Protein AF-A0A317PT31-F1 (afdb_monomer)

Organism: NCBI:txid451513

Solvent-accessible surface area (backbone atoms only — not comparable to full-atom values): 3083 Å² total; per-residue (Å²): 133,61,73,92,74,50,92,77,92,81,87,85,76,91,75,86,80,78,87,52,64,56,99,85,74,54,46,55,65,59,55,50,52,62,63,46,71,61,70,75,79,122

InterPro domains:
  IPR004647 Fe-S hydro-lyase, tartrate dehydratase beta-type, catalytic domain [PF05683] (1-31)
  IPR036660 Fe-S hydro-lyase, tartrate dehydratase beta-type, catalytic domain superfamily [G3DSA:3.20.130.10] (1-31)
  IPR036660 Fe-S hydro-lyase, tartrate dehydratase beta-type, catalytic domain superfamily [SSF117457] (1-30)
  IPR051208 Class-I Fumarase/Tartrate Dehydratase [PTHR30389] (1-33)

Foldseek 3Di:
DCVVNDDDDDDDDPDDDDDQADPVGDGPVVVVVVVCVCVPVD

Sequence (42 aa):
ELGMEAIWKIEVEDFPAFILVDDKGNDFFQQITSKCNNCGMK

Mean predicted aligned error: 6.74 Å

Radius of gyration: 17.89 Å; Cα contacts (8 Å, |Δi|>4): 8; chains: 1; bounding box: 38×23×44 Å

Secondary structure (DSSP, 8-state):
--GGGS------SS------B-TTS-BHHHHHHHHHTTTT--

pLDDT: mean 89.02, std 11.68, range [55.0, 98.25]

Structure (mmCIF, N/CA/C/O backbone):
data_AF-A0A317PT31-F1
#
_entry.id   AF-A0A317PT31-F1
#
loop_
_atom_site.group_PDB
_atom_site.id
_atom_site.type_symbol
_atom_site.label_atom_id
_atom_site.label_alt_id
_atom_site.label_comp_id
_atom_site.label_asym_id
_atom_site.label_entity_id
_atom_site.label_seq_id
_atom_site.pdbx_PDB_ins_code
_atom_site.Cartn_x
_atom_site.Cartn_y
_atom_site.Cartn_z
_atom_site.occupancy
_atom_site.B_iso_or_equiv
_atom_site.auth_seq_id
_atom_site.auth_comp_id
_atom_site.auth_asym_id
_atom_site.auth_atom_id
_atom_site.pdbx_PDB_model_num
ATOM 1 N N . GLU A 1 1 ? 24.903 9.318 -3.293 1.00 79.19 1 GLU A N 1
ATOM 2 C CA . GLU A 1 1 ? 23.950 8.826 -4.311 1.00 79.19 1 GLU A CA 1
ATOM 3 C C . GLU A 1 1 ? 22.912 7.950 -3.621 1.00 79.19 1 GLU A C 1
ATOM 5 O O . GLU A 1 1 ? 23.287 7.293 -2.659 1.00 79.19 1 GLU A O 1
ATOM 10 N N . LEU A 1 2 ? 21.641 7.977 -4.044 1.00 88.31 2 LEU A N 1
ATOM 11 C CA . LEU A 1 2 ? 20.540 7.256 -3.372 1.00 88.31 2 LEU A CA 1
ATOM 12 C C . LEU A 1 2 ? 20.492 5.753 -3.706 1.00 88.31 2 LEU A C 1
ATOM 14 O O . LEU A 1 2 ? 19.820 4.993 -3.019 1.00 88.31 2 LEU A O 1
ATOM 18 N N . GLY A 1 3 ? 21.212 5.300 -4.740 1.00 93.56 3 GLY A N 1
ATOM 19 C CA . GLY A 1 3 ? 21.295 3.881 -5.097 1.00 93.56 3 GLY A CA 1
ATOM 20 C C . GLY A 1 3 ? 19.912 3.243 -5.268 1.00 93.56 3 GLY A C 1
ATOM 21 O O . GLY A 1 3 ? 19.124 3.679 -6.104 1.00 93.56 3 GLY A O 1
ATOM 22 N N . MET A 1 4 ? 19.612 2.229 -4.451 1.00 94.00 4 MET A N 1
ATOM 23 C CA . MET A 1 4 ? 18.327 1.515 -4.461 1.00 94.00 4 MET A CA 1
ATOM 24 C C . MET A 1 4 ? 17.136 2.383 -4.019 1.00 94.00 4 MET A C 1
ATOM 26 O O . MET A 1 4 ? 16.007 2.087 -4.392 1.00 94.00 4 MET A O 1
ATOM 30 N N . GLU A 1 5 ? 17.378 3.467 -3.280 1.00 95.81 5 GLU A N 1
ATOM 31 C CA . GLU A 1 5 ? 16.350 4.391 -2.779 1.00 95.81 5 GLU A CA 1
ATOM 32 C C . GLU A 1 5 ? 15.982 5.491 -3.795 1.00 95.81 5 GLU A C 1
ATOM 34 O O . GLU A 1 5 ? 15.194 6.386 -3.489 1.00 95.8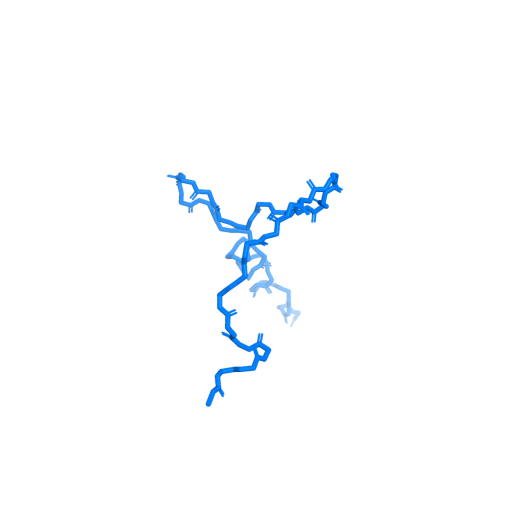1 5 GLU A O 1
ATOM 39 N N . ALA A 1 6 ? 16.563 5.474 -5.002 1.00 96.62 6 ALA A N 1
ATOM 40 C CA . ALA A 1 6 ? 16.211 6.423 -6.055 1.00 96.62 6 ALA A CA 1
ATOM 41 C C . ALA A 1 6 ? 14.749 6.254 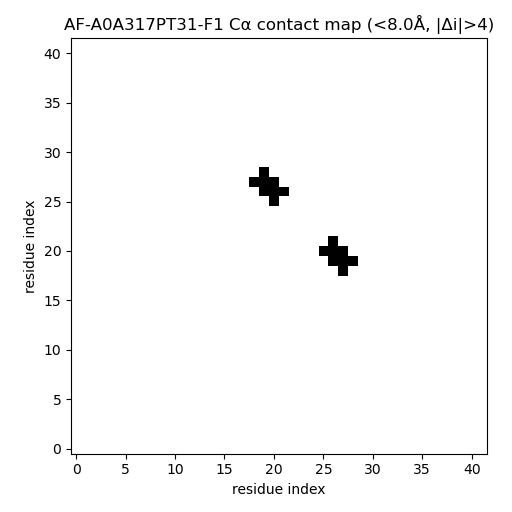-6.531 1.00 96.62 6 ALA A C 1
ATOM 43 O O . ALA A 1 6 ? 14.115 5.222 -6.322 1.00 96.62 6 ALA A O 1
ATOM 44 N N . ILE A 1 7 ? 14.204 7.278 -7.195 1.00 94.38 7 ILE A N 1
ATOM 45 C CA . ILE A 1 7 ? 12.864 7.220 -7.798 1.00 94.38 7 ILE A CA 1
ATOM 46 C C . ILE A 1 7 ? 12.961 6.494 -9.141 1.00 94.38 7 ILE A C 1
ATOM 48 O O . ILE A 1 7 ? 13.672 6.944 -10.040 1.00 94.38 7 ILE A O 1
ATOM 52 N N . TRP A 1 8 ? 12.201 5.410 -9.29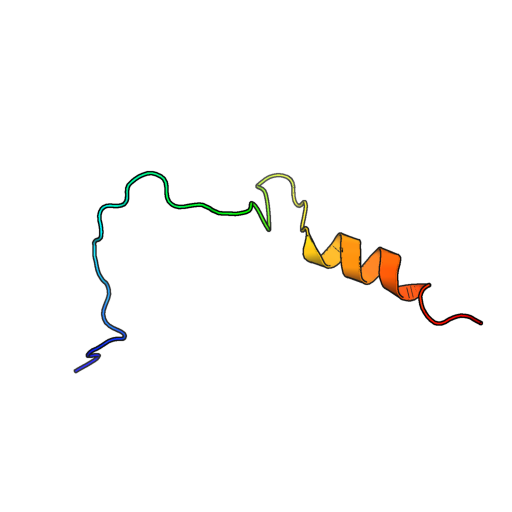1 1.00 95.12 8 TRP A N 1
ATOM 53 C CA . TRP A 1 8 ? 12.185 4.592 -10.502 1.00 95.12 8 TRP A CA 1
ATOM 54 C C . TRP A 1 8 ? 10.825 4.659 -11.189 1.00 95.12 8 TRP A C 1
ATOM 56 O O . TRP A 1 8 ? 9.782 4.542 -10.545 1.00 95.12 8 TRP A O 1
ATOM 66 N N . LYS A 1 9 ? 10.836 4.804 -12.516 1.00 96.75 9 LYS A N 1
ATOM 67 C CA . LYS A 1 9 ? 9.657 4.557 -13.347 1.00 96.75 9 LYS A CA 1
ATOM 68 C C . LYS A 1 9 ? 9.686 3.094 -13.778 1.00 96.75 9 LYS A C 1
ATOM 70 O O . LYS A 1 9 ? 10.631 2.684 -14.447 1.00 96.75 9 LYS A O 1
ATOM 75 N N . ILE A 1 10 ? 8.655 2.343 -13.412 1.00 96.62 10 ILE A N 1
ATOM 76 C CA . ILE A 1 10 ? 8.487 0.940 -13.796 1.00 96.62 10 ILE A CA 1
ATOM 77 C C . ILE A 1 10 ? 7.164 0.748 -14.531 1.00 96.62 10 ILE A C 1
ATOM 79 O O . ILE A 1 10 ? 6.196 1.469 -14.286 1.00 96.62 10 ILE A O 1
ATOM 83 N N . GLU A 1 11 ? 7.140 -0.233 -15.423 1.00 98.06 11 GLU A N 1
ATOM 84 C CA . GLU A 1 11 ? 5.930 -0.750 -16.058 1.00 98.06 11 GLU A CA 1
ATOM 85 C C . GLU A 1 11 ? 5.662 -2.135 -15.469 1.00 98.06 11 GLU A C 1
ATOM 87 O O . GLU A 1 11 ? 6.597 -2.899 -15.225 1.00 98.06 11 GLU A O 1
ATOM 92 N N . VAL A 1 12 ? 4.398 -2.428 -15.174 1.00 97.31 12 VAL A N 1
ATOM 93 C CA . VAL A 1 12 ? 3.982 -3.678 -14.529 1.00 97.31 12 VAL A CA 1
ATOM 94 C C . VAL A 1 12 ? 2.818 -4.295 -15.296 1.00 97.31 12 VAL A C 1
ATOM 96 O O . VAL A 1 12 ? 2.014 -3.576 -15.886 1.00 97.31 12 VAL A O 1
ATOM 99 N N . GLU A 1 13 ? 2.716 -5.618 -15.246 1.00 98.12 13 GLU A N 1
ATOM 100 C CA . GLU A 1 13 ? 1.623 -6.406 -15.817 1.00 98.12 13 GLU A CA 1
ATOM 101 C C . GLU A 1 13 ? 1.049 -7.296 -14.709 1.00 98.12 13 GLU A C 1
ATOM 103 O O . GLU A 1 13 ? 1.809 -7.921 -13.968 1.00 98.12 13 GLU A O 1
ATOM 108 N N . ASP A 1 14 ? -0.278 -7.281 -14.546 1.00 97.94 14 ASP A N 1
ATOM 109 C CA . ASP A 1 14 ? -1.033 -8.100 -13.585 1.00 97.94 14 ASP A CA 1
ATOM 110 C C . ASP A 1 14 ? -0.476 -8.128 -12.150 1.00 97.94 14 ASP A C 1
ATOM 112 O O . ASP A 1 14 ? -0.518 -9.146 -11.457 1.00 97.94 14 ASP A O 1
ATOM 116 N N . PHE A 1 15 ? 0.037 -6.992 -11.672 1.00 98.25 15 PHE A N 1
ATOM 117 C CA . PHE A 1 15 ? 0.616 -6.905 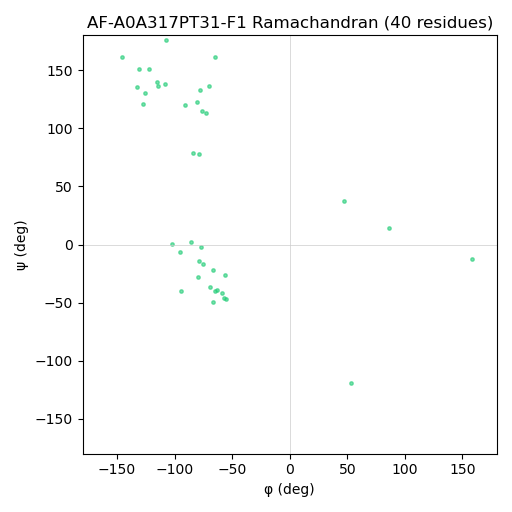-10.336 1.00 98.25 15 PHE A CA 1
ATOM 118 C C . PHE A 1 15 ? -0.484 -6.943 -9.261 1.00 98.25 15 PHE A C 1
ATOM 120 O O . PHE A 1 15 ? -1.272 -5.995 -9.161 1.00 98.25 15 PHE A O 1
ATOM 127 N N . PRO A 1 16 ? -0.559 -8.000 -8.432 1.00 98.19 16 PRO A N 1
ATOM 128 C CA . PRO A 1 16 ? -1.615 -8.116 -7.442 1.00 98.19 16 PRO A CA 1
ATOM 129 C C . PRO A 1 16 ? -1.421 -7.090 -6.324 1.00 98.19 16 PRO A C 1
ATOM 131 O O . PRO A 1 16 ? -0.323 -6.910 -5.795 1.00 98.19 16 PRO A O 1
ATOM 134 N N . ALA A 1 17 ? -2.515 -6.450 -5.924 1.00 97.69 17 ALA A N 1
ATOM 135 C CA . ALA A 1 17 ? -2.533 -5.502 -4.822 1.00 97.69 17 ALA A CA 1
ATOM 136 C C . ALA A 1 17 ? -3.858 -5.574 -4.060 1.00 97.69 17 ALA A C 1
ATOM 138 O O . ALA A 1 17 ? -4.873 -6.050 -4.570 1.00 97.69 17 ALA A O 1
ATOM 139 N N . PHE A 1 18 ? -3.840 -5.061 -2.833 1.00 97.19 18 PHE A N 1
ATOM 140 C CA . PHE A 1 18 ? -5.022 -4.912 -1.994 1.00 97.19 18 PHE A CA 1
ATOM 141 C C . PHE A 1 18 ? -5.286 -3.429 -1.743 1.00 97.19 18 PHE A C 1
ATOM 143 O O . PHE A 1 18 ? -4.354 -2.663 -1.493 1.00 97.19 18 PHE A O 1
ATOM 150 N N . ILE A 1 19 ? -6.558 -3.028 -1.772 1.00 96.50 19 ILE A N 1
ATOM 151 C CA . ILE A 1 19 ? -6.966 -1.692 -1.331 1.00 96.50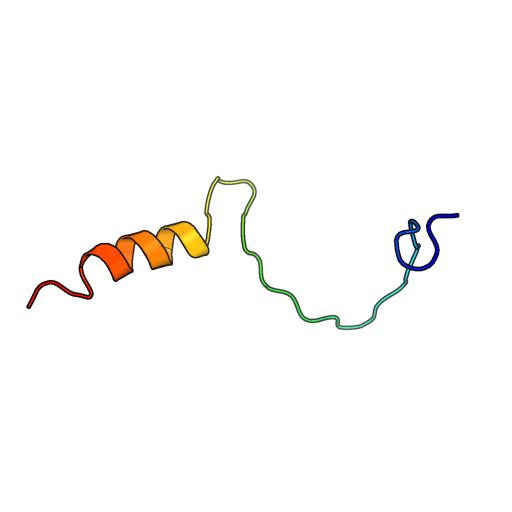 19 ILE A CA 1
ATOM 152 C C . ILE A 1 19 ? -6.953 -1.692 0.197 1.00 96.50 19 ILE A C 1
ATOM 154 O O . ILE A 1 19 ? -7.727 -2.413 0.825 1.00 96.50 19 ILE A O 1
ATOM 158 N N . LEU A 1 20 ? -6.058 -0.900 0.785 1.00 96.31 20 LEU A N 1
ATOM 159 C CA . LEU A 1 20 ? -5.932 -0.779 2.240 1.00 96.31 20 LEU A CA 1
ATOM 160 C C . LEU A 1 20 ? -6.726 0.406 2.786 1.00 96.31 20 LEU A C 1
ATOM 162 O O . LEU A 1 20 ? -7.365 0.279 3.826 1.00 96.31 20 LEU A O 1
ATOM 166 N N . VAL A 1 21 ? -6.699 1.530 2.068 1.00 96.69 21 VAL A N 1
ATOM 167 C CA . VAL A 1 21 ? -7.456 2.743 2.381 1.00 96.69 21 VAL A CA 1
ATOM 168 C C . VAL A 1 21 ? -8.133 3.228 1.106 1.00 96.69 21 VAL A C 1
ATOM 170 O O . VAL A 1 21 ? -7.498 3.235 0.049 1.00 96.69 21 VAL A O 1
ATOM 173 N N . ASP A 1 22 ? -9.405 3.611 1.196 1.00 96.69 22 ASP A N 1
ATOM 174 C CA . ASP A 1 22 ? -10.148 4.205 0.081 1.00 96.69 22 ASP A CA 1
ATOM 175 C C . ASP A 1 22 ? -10.399 5.713 0.264 1.00 96.69 22 ASP A C 1
ATOM 177 O O . ASP A 1 22 ? -10.069 6.318 1.284 1.00 96.69 22 ASP A O 1
ATOM 181 N N . ASP A 1 23 ? -10.995 6.337 -0.750 1.00 97.94 23 ASP A N 1
ATOM 182 C CA . ASP A 1 23 ? -11.334 7.763 -0.785 1.00 97.94 23 ASP A CA 1
ATOM 183 C C . ASP A 1 23 ? -12.582 8.131 0.039 1.00 97.94 23 ASP A C 1
ATOM 185 O O . ASP A 1 23 ? -12.941 9.305 0.140 1.00 97.94 23 ASP A O 1
ATOM 189 N N . LYS A 1 24 ? -13.238 7.143 0.654 1.00 97.44 24 LYS A N 1
ATOM 190 C CA . LYS A 1 24 ? -14.430 7.305 1.500 1.00 97.44 24 LYS A CA 1
ATOM 191 C C . LYS A 1 24 ? -14.093 7.231 2.988 1.00 97.44 24 LYS A C 1
ATOM 193 O O . LYS A 1 24 ? -14.993 7.341 3.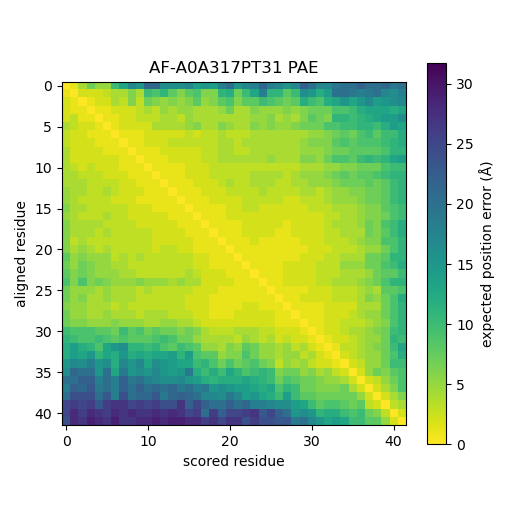818 1.00 97.44 24 LYS A O 1
ATOM 198 N N . GLY A 1 25 ? -12.816 7.055 3.327 1.00 95.25 25 GLY A N 1
ATOM 199 C CA . GLY A 1 25 ? -12.333 6.949 4.701 1.00 95.25 25 GLY A CA 1
ATOM 200 C C . GLY A 1 25 ? -12.385 5.533 5.276 1.00 95.25 25 GLY A C 1
ATOM 201 O O . GLY A 1 25 ? -12.247 5.380 6.489 1.00 95.25 25 GLY A O 1
ATOM 202 N N . ASN A 1 26 ? -12.576 4.494 4.454 1.00 95.56 26 ASN A N 1
ATOM 203 C CA . ASN A 1 26 ? -12.454 3.117 4.923 1.00 95.56 26 ASN A CA 1
ATOM 204 C C . ASN A 1 26 ? -10.977 2.731 5.040 1.00 95.56 26 ASN A C 1
ATOM 206 O O . ASN A 1 26 ? -10.212 2.926 4.102 1.00 95.56 26 ASN A O 1
ATOM 210 N N . ASP A 1 27 ? -10.605 2.121 6.166 1.00 96.38 27 ASP A N 1
ATOM 211 C CA . ASP A 1 27 ? -9.266 1.587 6.432 1.00 96.38 27 ASP A CA 1
ATOM 212 C C . ASP A 1 27 ? -9.378 0.116 6.869 1.00 96.38 27 ASP A C 1
ATOM 214 O O . ASP A 1 27 ? -10.048 -0.217 7.854 1.00 96.38 27 ASP A O 1
ATOM 218 N N . PHE A 1 28 ? -8.738 -0.779 6.114 1.00 94.56 28 PHE A N 1
ATOM 219 C CA . PHE A 1 28 ? -8.754 -2.224 6.340 1.00 94.56 28 PHE A CA 1
ATOM 220 C C . PHE A 1 28 ? -8.206 -2.615 7.724 1.00 94.56 28 PHE A C 1
ATOM 222 O O . PHE A 1 28 ? -8.782 -3.464 8.412 1.00 94.56 28 PHE A O 1
ATOM 229 N N . PHE A 1 29 ? -7.121 -1.986 8.178 1.00 92.56 29 PHE A N 1
ATOM 230 C CA . PHE A 1 29 ? -6.451 -2.359 9.426 1.00 92.56 29 PHE A CA 1
ATOM 231 C C . PHE A 1 29 ? -7.152 -1.797 10.664 1.00 92.56 29 PHE A C 1
ATOM 233 O O . PHE A 1 29 ? -7.128 -2.434 11.725 1.00 92.56 29 PHE A O 1
ATOM 240 N N . GLN A 1 30 ? -7.845 -0.661 10.539 1.00 92.12 30 GLN A N 1
ATOM 241 C CA . GLN A 1 30 ? -8.690 -0.137 11.619 1.00 92.12 30 GLN A CA 1
ATOM 242 C C . GLN A 1 30 ? -9.840 -1.094 11.950 1.00 92.12 30 GLN A C 1
ATOM 244 O O . GLN A 1 30 ? -10.142 -1.329 13.122 1.00 92.12 30 GLN A O 1
ATOM 249 N N . GLN A 1 31 ? -10.439 -1.715 10.931 1.00 85.75 31 GLN A N 1
ATOM 250 C CA . GLN A 1 31 ? -11.510 -2.693 11.126 1.00 85.75 31 GLN A CA 1
ATOM 251 C C . GLN A 1 31 ? -11.023 -3.951 11.851 1.00 85.75 31 GLN A C 1
ATOM 253 O O . GLN A 1 31 ? -11.733 -4.476 12.710 1.00 85.75 31 GLN A O 1
ATOM 258 N N . ILE A 1 32 ? -9.822 -4.440 11.525 1.00 86.44 32 ILE A N 1
ATOM 259 C CA . ILE A 1 32 ? -9.229 -5.605 12.197 1.00 86.44 32 ILE A CA 1
ATOM 260 C C . ILE A 1 32 ? -8.917 -5.267 13.649 1.00 86.44 32 ILE A C 1
ATOM 262 O O . ILE A 1 32 ? -9.348 -5.991 14.541 1.00 86.44 32 ILE A O 1
ATOM 266 N N . THR A 1 33 ? -8.237 -4.146 13.890 1.00 81.56 33 THR A N 1
ATOM 267 C CA . THR A 1 33 ? -7.895 -3.699 15.246 1.00 81.56 33 THR A CA 1
ATOM 268 C C . THR A 1 33 ? -9.149 -3.576 16.112 1.00 81.56 33 THR A C 1
ATOM 270 O O . THR A 1 33 ? -9.206 -4.140 17.201 1.00 81.56 33 THR A O 1
ATOM 273 N N . SER A 1 34 ? -10.205 -2.941 15.589 1.00 78.69 34 SER A N 1
ATOM 274 C CA . SER A 1 34 ? -11.499 -2.823 16.270 1.00 78.69 34 SER A CA 1
ATOM 275 C C . SER A 1 34 ? -12.105 -4.182 16.638 1.00 78.69 34 SER A C 1
ATOM 277 O O . SER A 1 34 ? -12.539 -4.374 17.774 1.00 78.69 34 SER A O 1
ATOM 279 N N . LYS A 1 35 ? -12.102 -5.146 15.710 1.00 78.19 35 LYS A N 1
ATOM 280 C CA . LYS A 1 35 ? -12.639 -6.497 15.946 1.00 78.19 35 LYS A CA 1
ATOM 281 C C . LYS A 1 35 ? -11.785 -7.296 16.934 1.00 78.19 35 LYS A C 1
ATOM 283 O O . LYS A 1 35 ? -12.330 -8.037 17.749 1.00 78.19 35 LYS A O 1
ATOM 288 N N . CYS A 1 36 ? -10.466 -7.125 16.886 1.00 75.88 36 CYS A N 1
ATOM 289 C CA . CYS A 1 36 ? -9.517 -7.804 17.762 1.00 75.88 36 CYS A CA 1
ATOM 290 C C . CYS A 1 36 ? -9.479 -7.239 19.185 1.00 75.88 36 CYS A C 1
ATOM 292 O O . CYS A 1 36 ? -9.029 -7.951 20.076 1.00 75.88 36 CYS A O 1
ATOM 294 N N . ASN A 1 37 ? -9.994 -6.031 19.441 1.00 70.94 37 ASN A N 1
ATOM 295 C CA . ASN A 1 37 ? -10.084 -5.481 20.802 1.00 70.94 37 ASN A CA 1
ATOM 296 C C . ASN A 1 37 ? -10.854 -6.399 21.771 1.00 70.94 37 ASN A C 1
ATOM 298 O O . ASN A 1 37 ? -10.585 -6.395 22.968 1.00 70.94 37 ASN A O 1
ATOM 302 N N . ASN A 1 38 ? -11.766 -7.228 21.254 1.00 71.25 38 ASN A N 1
ATOM 303 C CA . ASN A 1 38 ? -12.503 -8.215 22.047 1.00 71.25 38 ASN A CA 1
ATOM 304 C C . ASN A 1 38 ? -11.856 -9.617 22.019 1.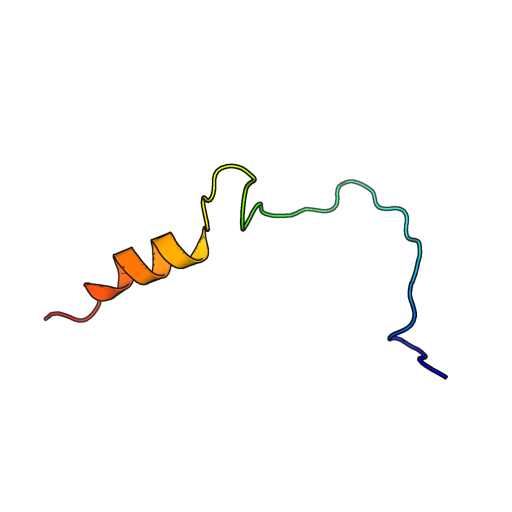00 71.25 38 ASN A C 1
ATOM 306 O O . ASN A 1 38 ? -12.287 -10.522 22.735 1.00 71.25 38 ASN A O 1
ATOM 310 N N . CYS A 1 39 ? -10.815 -9.826 21.209 1.00 71.44 39 CYS A N 1
ATOM 311 C CA . CYS A 1 39 ? -10.077 -11.083 21.104 1.00 71.44 39 CYS A CA 1
ATOM 312 C C . CYS A 1 39 ? -9.013 -11.153 22.206 1.00 71.44 39 CYS A C 1
ATOM 314 O O . CYS A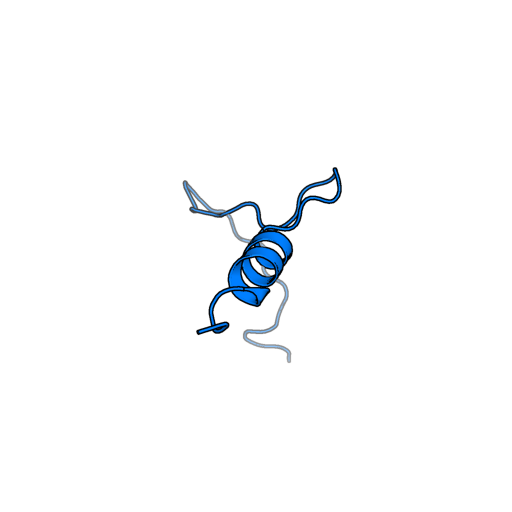 1 39 ? -7.835 -10.893 21.989 1.00 71.44 39 CYS A O 1
ATOM 316 N N . GLY A 1 40 ? -9.458 -11.493 23.410 1.00 62.72 40 GLY A N 1
ATOM 317 C CA . GLY A 1 40 ? -8.613 -11.571 24.606 1.00 62.72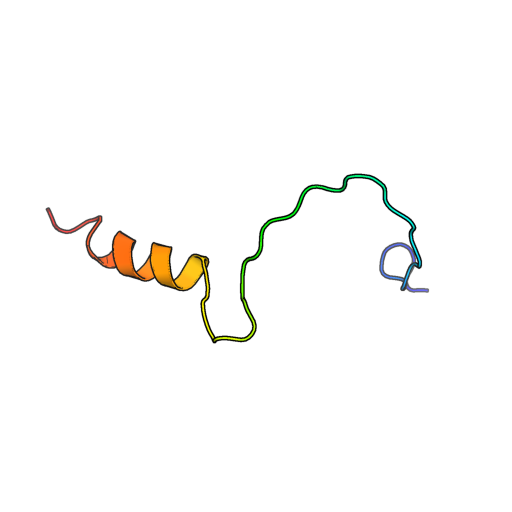 40 GLY A CA 1
ATOM 318 C C . GLY A 1 40 ? -9.404 -11.450 25.905 1.00 62.72 40 GLY A C 1
ATOM 319 O O . GLY A 1 40 ? -8.886 -11.785 26.963 1.00 62.72 40 GLY A O 1
ATOM 320 N N . MET A 1 41 ? -10.674 -11.038 25.823 1.00 60.03 41 MET A N 1
ATOM 321 C CA . MET A 1 41 ? -11.613 -11.072 26.942 1.00 60.03 41 MET A CA 1
ATOM 322 C C . MET A 1 41 ? -12.147 -12.503 27.112 1.00 60.03 41 MET A C 1
ATOM 324 O O . MET A 1 41 ? -13.235 -12.840 26.646 1.00 60.03 41 MET A O 1
ATOM 328 N N . LYS A 1 42 ? -11.332 -13.367 27.719 1.00 55.00 42 LYS A N 1
ATOM 329 C CA . LYS A 1 42 ? -11.817 -14.517 28.488 1.00 55.00 42 LYS A CA 1
ATOM 330 C C . LYS A 1 42 ? -11.729 -14.180 29.966 1.00 55.00 42 LYS A C 1
ATOM 332 O O . LYS A 1 42 ? -10.725 -13.540 30.342 1.00 55.00 42 LYS A O 1
#